Protein AF-A0A6B3EAT6-F1 (afdb_monomer)

Foldseek 3Di:
DVVPQDDDDDDDDPDDLPDPVVLVVQVVQQVVQVVCVVPDVDGDDDDDPSNVVSVVVVVVVVVVVVVCCVVVVVVVVD

Nearest PDB structures (foldseek):
  2hpc-assembly4_J  TM=5.310E-01  e=6.286E+00  Homo sapiens

Structure (mmCIF, N/CA/C/O backbone):
data_AF-A0A6B3EAT6-F1
#
_entry.id   AF-A0A6B3EAT6-F1
#
loop_
_atom_site.group_PDB
_atom_site.id
_atom_site.type_symbol
_atom_site.label_atom_id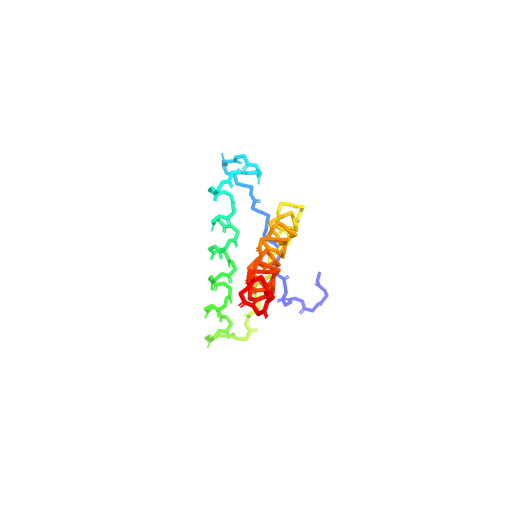
_atom_site.label_alt_id
_atom_site.label_comp_id
_atom_site.label_asym_id
_atom_site.label_entity_id
_atom_site.label_seq_id
_atom_site.pdbx_PDB_ins_code
_atom_site.Cartn_x
_atom_site.Cartn_y
_atom_site.Cartn_z
_atom_site.occupancy
_atom_site.B_iso_or_equiv
_atom_site.auth_seq_id
_atom_site.auth_comp_id
_atom_site.auth_asym_id
_atom_site.auth_atom_id
_atom_site.pdbx_PDB_model_num
ATOM 1 N N . ASN A 1 1 ? -26.631 -1.136 7.718 1.00 68.06 1 ASN A N 1
ATOM 2 C CA . ASN A 1 1 ? -26.667 -2.481 7.124 1.00 68.06 1 ASN A CA 1
ATOM 3 C C . ASN A 1 1 ? -28.020 -3.114 7.436 1.00 68.06 1 ASN A C 1
ATOM 5 O O . ASN A 1 1 ? -28.264 -3.391 8.600 1.00 68.06 1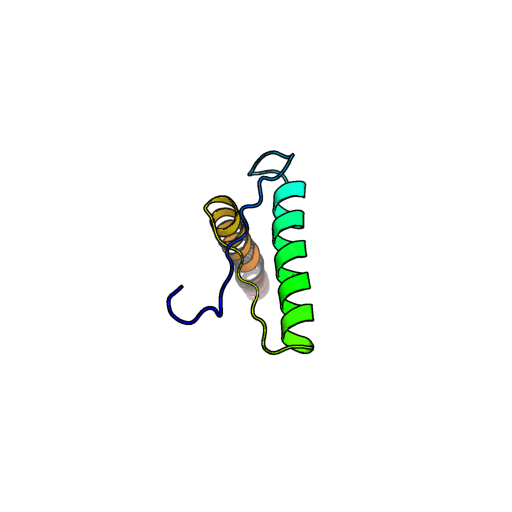 ASN A O 1
ATOM 9 N N . LYS A 1 2 ? -28.913 -3.278 6.450 1.00 73.56 2 LYS A N 1
ATOM 10 C CA . LYS A 1 2 ? -30.229 -3.909 6.682 1.00 73.56 2 LYS A CA 1
ATOM 11 C C . LYS A 1 2 ? -30.161 -5.442 6.798 1.00 73.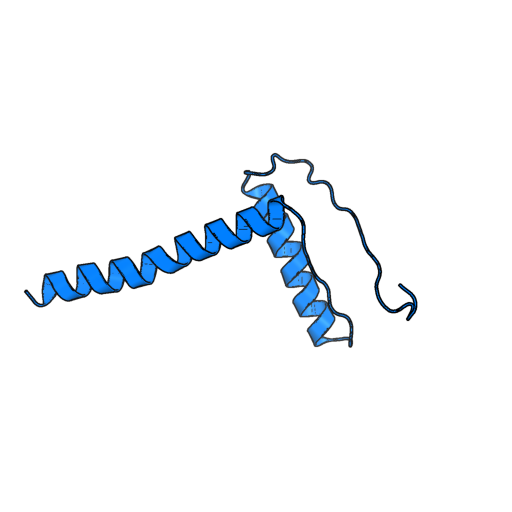56 2 LYS A C 1
ATOM 13 O O . LYS A 1 2 ? -31.065 -6.017 7.384 1.00 73.56 2 LYS A O 1
ATOM 18 N N . ALA A 1 3 ? -29.114 -6.069 6.259 1.00 84.88 3 ALA A N 1
ATOM 19 C CA . ALA A 1 3 ? -28.887 -7.515 6.282 1.00 84.88 3 ALA A CA 1
ATOM 20 C C . ALA A 1 3 ? -28.117 -8.001 7.530 1.00 84.88 3 ALA A C 1
ATOM 22 O O . ALA A 1 3 ? -28.179 -9.174 7.867 1.00 84.88 3 ALA A O 1
ATOM 23 N N . GLY A 1 4 ? -27.419 -7.107 8.240 1.00 83.88 4 GLY A N 1
ATOM 24 C CA . GLY A 1 4 ? -26.645 -7.417 9.449 1.00 83.88 4 GLY A CA 1
ATOM 25 C C . GLY A 1 4 ? -25.294 -8.108 9.210 1.00 83.88 4 GLY A C 1
ATOM 26 O O . GLY A 1 4 ? -24.683 -8.564 10.167 1.00 83.88 4 GLY A O 1
ATOM 27 N N . ASP A 1 5 ? -24.815 -8.172 7.968 1.00 87.62 5 ASP A N 1
ATOM 28 C CA . ASP A 1 5 ? -23.657 -8.984 7.541 1.00 87.62 5 ASP A CA 1
ATOM 29 C C . ASP A 1 5 ? -22.298 -8.250 7.492 1.00 87.62 5 ASP A C 1
ATOM 31 O O . ASP A 1 5 ? -21.262 -8.853 7.244 1.00 87.62 5 ASP A O 1
ATOM 35 N N . THR A 1 6 ? -22.285 -6.940 7.725 1.00 87.12 6 THR A N 1
ATOM 36 C CA . THR A 1 6 ? -21.130 -6.058 7.492 1.00 87.12 6 THR A CA 1
ATOM 37 C C . THR A 1 6 ? -20.956 -5.123 8.675 1.00 87.12 6 THR A C 1
ATOM 39 O O . THR A 1 6 ? -21.892 -4.403 9.041 1.00 87.12 6 THR A O 1
ATOM 42 N N . ALA A 1 7 ? -19.735 -5.078 9.202 1.00 87.56 7 ALA A N 1
ATOM 43 C CA . ALA A 1 7 ? -19.290 -4.122 10.203 1.00 87.56 7 ALA A CA 1
ATOM 44 C C . ALA A 1 7 ? -18.237 -3.178 9.605 1.00 87.56 7 ALA A C 1
ATOM 46 O O . ALA A 1 7 ? -17.416 -3.583 8.785 1.00 87.56 7 ALA A O 1
ATOM 47 N N . THR A 1 8 ? -18.248 -1.914 10.029 1.00 90.06 8 THR A N 1
ATOM 48 C CA . THR A 1 8 ? -17.239 -0.919 9.644 1.00 90.06 8 THR A CA 1
ATOM 49 C C . THR A 1 8 ? -16.374 -0.590 10.849 1.00 90.06 8 THR A C 1
ATOM 51 O O . THR A 1 8 ? -16.892 -0.260 11.913 1.00 90.06 8 THR A O 1
ATOM 54 N N . ILE A 1 9 ? -15.057 -0.649 10.667 1.00 89.44 9 ILE A N 1
ATOM 55 C CA . ILE A 1 9 ? -14.068 -0.305 11.688 1.00 89.44 9 ILE A CA 1
ATOM 56 C C . ILE A 1 9 ? -13.239 0.858 11.148 1.00 89.44 9 ILE A C 1
ATOM 58 O O . ILE A 1 9 ? -12.683 0.770 10.056 1.00 89.44 9 ILE A O 1
ATOM 62 N N . SER A 1 10 ? -13.168 1.953 11.905 1.00 91.12 10 SER A N 1
ATOM 63 C CA . SER A 1 10 ? -12.333 3.101 11.550 1.00 91.12 10 SER A CA 1
ATOM 64 C C . SER A 1 10 ? -10.951 2.935 12.166 1.00 91.12 10 SER A C 1
ATOM 66 O O . SER A 1 10 ? -10.825 2.824 13.384 1.00 91.12 10 SER A O 1
ATOM 68 N N . VAL A 1 11 ? -9.916 2.947 11.330 1.00 89.88 11 VAL A N 1
ATOM 69 C CA . VAL A 1 11 ? -8.520 2.822 11.759 1.00 89.88 11 VAL A CA 1
ATOM 70 C C . VAL A 1 11 ? -7.806 4.139 11.489 1.00 89.88 11 VAL A C 1
ATOM 72 O O . VAL A 1 11 ? -7.826 4.642 10.367 1.00 89.88 11 VAL A O 1
ATOM 75 N N . VAL A 1 12 ? -7.165 4.694 12.518 1.00 91.38 12 VAL A N 1
ATOM 76 C CA . VAL A 1 12 ? -6.323 5.890 12.400 1.00 91.38 12 VAL A CA 1
ATOM 77 C C . VAL A 1 12 ? -4.870 5.469 12.639 1.00 91.38 12 VAL A C 1
ATOM 79 O O . VAL A 1 12 ? -4.550 5.042 13.749 1.00 91.38 12 VAL A O 1
ATOM 82 N N . PRO A 1 13 ? -3.988 5.540 11.626 1.00 88.94 13 PRO A N 1
ATOM 83 C CA . PRO A 1 13 ? -2.581 5.206 11.803 1.00 88.94 13 PRO A CA 1
ATOM 84 C C . PRO A 1 13 ? -1.898 6.206 12.743 1.00 88.94 13 PRO A C 1
ATOM 86 O O . PRO A 1 13 ? -2.161 7.405 12.686 1.00 88.94 13 PRO A O 1
ATOM 89 N N . GLY A 1 14 ? -0.974 5.720 13.577 1.00 92.38 14 GLY A N 1
ATOM 90 C CA . GLY A 1 14 ? -0.130 6.579 14.423 1.00 92.38 14 GLY A CA 1
ATOM 91 C C . GLY A 1 14 ? 0.978 7.316 13.655 1.00 92.38 14 GLY A C 1
ATOM 92 O O . GLY A 1 14 ? 1.668 8.161 14.220 1.00 92.38 14 GLY A O 1
ATOM 93 N N . SER A 1 15 ? 1.167 6.990 12.374 1.00 93.06 15 SER A N 1
ATOM 94 C CA . SER A 1 15 ? 2.180 7.542 11.472 1.00 93.06 15 SER A CA 1
ATOM 95 C C . SER A 1 15 ? 1.580 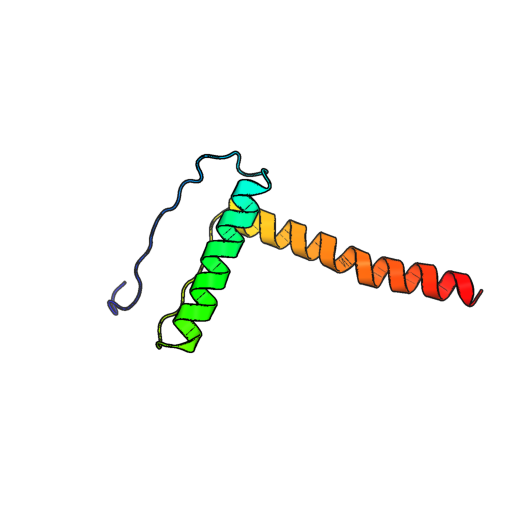8.476 10.412 1.00 93.06 15 SER A C 1
ATOM 97 O O . SER A 1 15 ? 0.366 8.619 10.280 1.00 93.06 15 SER A O 1
ATOM 99 N N . LYS A 1 16 ? 2.444 9.140 9.630 1.00 90.31 16 LYS A N 1
ATOM 100 C CA . LYS A 1 16 ? 2.007 10.044 8.553 1.00 90.31 16 LYS A CA 1
ATOM 101 C C . LYS A 1 16 ? 1.327 9.260 7.416 1.00 90.31 16 LYS A C 1
ATOM 103 O O . LYS A 1 16 ? 1.790 8.168 7.093 1.00 90.31 16 LYS A O 1
ATOM 108 N N . PRO A 1 17 ? 0.317 9.824 6.727 1.00 83.62 17 PRO A N 1
ATOM 109 C CA . PRO A 1 17 ? -0.394 9.130 5.646 1.00 83.62 17 PRO A CA 1
ATOM 110 C C . PRO A 1 17 ? 0.492 8.653 4.487 1.00 83.62 17 PRO A C 1
ATOM 112 O O . PRO A 1 17 ? 0.184 7.649 3.862 1.00 83.62 17 PRO A O 1
ATOM 115 N N . SER A 1 18 ? 1.587 9.363 4.209 1.00 86.00 18 SER A N 1
ATOM 116 C CA . SER A 1 18 ? 2.545 9.040 3.146 1.00 86.00 18 SER A CA 1
ATOM 117 C C . SER A 1 18 ? 3.743 8.210 3.617 1.00 86.00 18 SER A C 1
ATOM 119 O O . SER A 1 18 ? 4.699 8.042 2.864 1.00 86.00 18 SER A O 1
ATOM 121 N N . SER A 1 19 ? 3.760 7.753 4.874 1.00 92.69 19 SER A N 1
ATOM 122 C CA . SER A 1 19 ? 4.885 6.974 5.385 1.00 92.69 19 SER A CA 1
ATOM 123 C C . SER A 1 19 ? 4.765 5.501 5.018 1.00 92.69 19 SER A C 1
ATOM 125 O O . SER A 1 19 ? 3.667 4.943 4.956 1.00 92.69 19 SER A O 1
ATOM 127 N N . LYS A 1 20 ? 5.924 4.849 4.883 1.00 91.88 20 LYS A N 1
ATOM 128 C CA . LYS A 1 20 ? 5.998 3.409 4.636 1.00 91.88 20 LYS A CA 1
ATOM 129 C C . LYS A 1 20 ? 5.302 2.593 5.730 1.00 91.88 20 LYS A C 1
ATOM 131 O O . LYS A 1 20 ? 4.612 1.636 5.421 1.00 91.88 20 LYS A O 1
ATOM 136 N N . GLN A 1 21 ? 5.363 3.038 6.992 1.00 94.31 21 GLN A N 1
ATOM 137 C CA . GLN A 1 21 ? 4.651 2.359 8.085 1.00 94.31 21 GLN A CA 1
ATOM 138 C C . GLN A 1 21 ? 3.130 2.322 7.872 1.00 94.31 21 GLN A C 1
ATOM 140 O O . GLN A 1 21 ? 2.484 1.333 8.204 1.00 94.31 21 GLN A O 1
ATOM 145 N N . THR A 1 22 ? 2.550 3.396 7.327 1.00 93.31 22 THR A N 1
ATOM 146 C CA . THR A 1 22 ? 1.111 3.452 7.040 1.00 93.31 22 THR A CA 1
ATOM 147 C C . THR A 1 22 ? 0.748 2.558 5.857 1.00 93.31 22 THR A C 1
ATOM 149 O O . THR A 1 22 ? -0.281 1.887 5.888 1.00 93.31 22 THR A O 1
ATOM 152 N N . GLU A 1 23 ? 1.599 2.519 4.833 1.00 92.69 23 GLU A N 1
ATOM 153 C CA . GLU A 1 23 ? 1.458 1.601 3.701 1.00 92.69 23 GLU A CA 1
ATOM 154 C C . GLU A 1 23 ? 1.490 0.139 4.165 1.00 92.69 23 GLU A C 1
ATOM 156 O O . GLU A 1 23 ? 0.574 -0.631 3.874 1.00 92.69 23 GLU A O 1
ATOM 161 N N . ASP A 1 24 ? 2.483 -0.221 4.977 1.00 94.38 24 ASP A N 1
ATOM 162 C CA . ASP A 1 24 ? 2.648 -1.571 5.517 1.00 94.38 24 ASP A CA 1
ATOM 163 C C . ASP A 1 24 ? 1.476 -1.972 6.422 1.00 94.38 24 ASP A C 1
ATOM 165 O O . ASP A 1 24 ? 1.027 -3.119 6.384 1.00 94.38 24 ASP A O 1
ATOM 169 N N . LEU A 1 25 ? 0.923 -1.029 7.195 1.00 93.12 25 LEU A N 1
ATOM 170 C CA . LEU A 1 25 ? -0.294 -1.255 7.976 1.00 93.12 25 LEU A CA 1
ATOM 171 C C . LEU A 1 25 ? -1.483 -1.606 7.071 1.00 93.12 25 LEU A C 1
ATOM 173 O O . LEU A 1 25 ? -2.200 -2.567 7.348 1.00 93.12 25 LEU A O 1
ATOM 177 N N . VAL A 1 26 ? -1.696 -0.857 5.985 1.00 93.06 26 VAL A N 1
ATOM 178 C CA . VAL A 1 26 ? -2.778 -1.131 5.024 1.00 93.06 26 VAL A CA 1
ATOM 179 C C . VAL A 1 26 ? -2.601 -2.509 4.384 1.00 93.06 26 VAL A C 1
ATOM 181 O O . VAL A 1 26 ? -3.577 -3.255 4.280 1.00 93.06 26 VAL A O 1
ATOM 184 N N . HIS A 1 27 ? -1.376 -2.881 4.006 1.00 92.94 27 HIS A N 1
ATOM 185 C CA . HIS A 1 27 ? -1.083 -4.216 3.478 1.00 92.94 27 HIS A CA 1
ATOM 186 C C . HIS A 1 27 ? -1.341 -5.319 4.494 1.00 92.94 27 HIS A C 1
ATOM 188 O O . HIS A 1 27 ? -2.044 -6.273 4.176 1.00 92.94 27 HIS A O 1
ATOM 194 N N . SER A 1 28 ? -0.889 -5.139 5.732 1.00 92.38 28 SER A N 1
ATOM 195 C CA . SER A 1 28 ? -1.085 -6.115 6.807 1.00 92.38 28 SER A CA 1
ATOM 196 C C . SER A 1 28 ? -2.570 -6.391 7.068 1.00 92.38 28 SER A C 1
ATOM 198 O O . SER A 1 28 ? -2.970 -7.542 7.226 1.00 92.38 28 SER A O 1
ATOM 200 N N . ILE A 1 29 ? -3.414 -5.350 7.062 1.00 91.12 29 ILE A N 1
ATOM 201 C CA . ILE A 1 29 ? -4.870 -5.511 7.221 1.00 91.12 29 ILE A CA 1
ATOM 202 C C . ILE A 1 29 ? -5.465 -6.281 6.031 1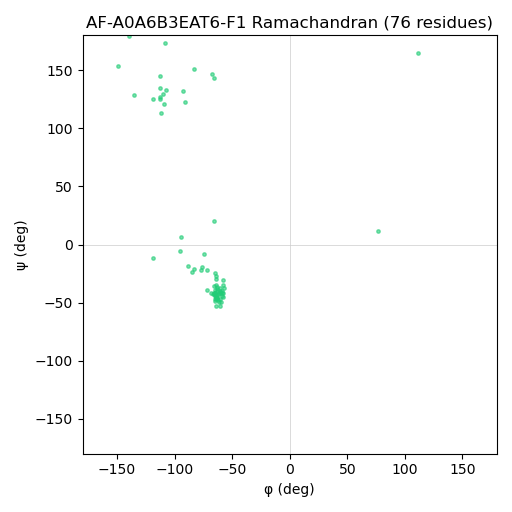.00 91.12 29 ILE A C 1
ATOM 204 O O . ILE A 1 29 ? -6.324 -7.143 6.220 1.00 91.12 29 ILE A O 1
ATOM 208 N N . ARG A 1 30 ? -5.019 -5.989 4.803 1.00 90.56 30 ARG A N 1
ATOM 209 C CA . ARG A 1 30 ? -5.488 -6.682 3.591 1.00 90.56 30 ARG A CA 1
ATOM 210 C C . ARG A 1 30 ? -5.078 -8.148 3.570 1.00 90.56 30 ARG A C 1
ATOM 212 O O . ARG A 1 30 ? -5.891 -8.987 3.193 1.00 90.56 30 ARG A O 1
ATOM 219 N N . ASP A 1 31 ? -3.850 -8.452 3.966 1.00 90.25 31 ASP A N 1
ATOM 220 C CA . ASP A 1 31 ? -3.334 -9.819 3.981 1.00 90.25 31 ASP A CA 1
ATOM 221 C C . ASP A 1 31 ? -4.040 -10.659 5.047 1.00 90.25 31 ASP A C 1
ATOM 223 O O . ASP A 1 31 ? -4.532 -11.740 4.729 1.00 90.25 31 ASP A O 1
ATOM 227 N N . LEU A 1 32 ? -4.271 -10.101 6.241 1.00 86.19 32 LEU A N 1
ATOM 228 C CA . LEU A 1 32 ? -5.134 -10.732 7.245 1.00 86.19 32 LEU A CA 1
ATOM 229 C C . LEU A 1 32 ? -6.549 -10.997 6.698 1.00 86.19 32 LEU A C 1
ATOM 231 O O . LEU A 1 32 ? -7.161 -12.023 6.988 1.00 86.19 32 LEU A O 1
ATOM 235 N N . GLY A 1 33 ? -7.071 -10.082 5.880 1.00 84.31 33 GLY A N 1
ATOM 236 C CA . GLY A 1 33 ? -8.343 -10.254 5.189 1.00 84.31 33 GLY A CA 1
ATOM 237 C C . GLY A 1 33 ? -8.382 -11.454 4.244 1.00 84.31 33 GLY A C 1
ATOM 238 O O . GLY A 1 33 ? -9.381 -12.175 4.207 1.00 84.31 33 GLY A O 1
ATOM 239 N N . LYS A 1 34 ? -7.293 -11.699 3.508 1.00 82.94 34 LYS A N 1
ATOM 240 C CA . LYS A 1 34 ? -7.157 -12.880 2.642 1.00 82.94 34 LYS A CA 1
ATOM 241 C C . LYS A 1 34 ? -7.138 -14.166 3.469 1.00 82.94 34 LYS A C 1
ATOM 243 O O . LYS A 1 34 ? -7.822 -15.118 3.099 1.00 82.94 34 LYS A O 1
ATOM 248 N N . ASP A 1 35 ? -6.437 -14.165 4.601 1.00 79.94 35 ASP A N 1
ATOM 24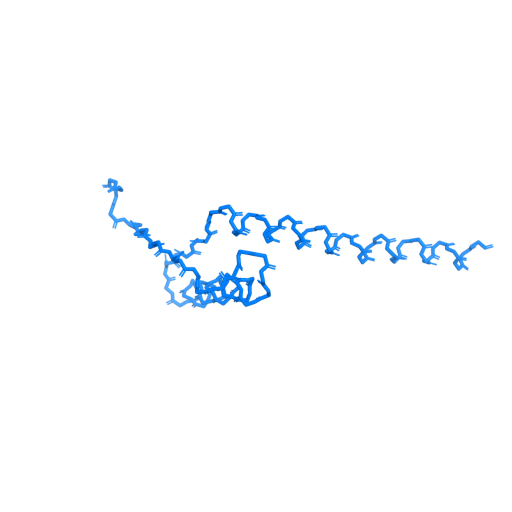9 C CA . ASP A 1 35 ? -6.364 -15.319 5.506 1.00 79.94 35 ASP A CA 1
ATOM 250 C C . ASP A 1 35 ? -7.728 -15.647 6.132 1.00 79.94 35 ASP A C 1
ATOM 252 O O . ASP A 1 35 ? -8.112 -16.813 6.238 1.00 79.94 35 ASP A O 1
ATOM 256 N N . ILE A 1 36 ? -8.507 -14.623 6.500 1.00 77.44 36 ILE A N 1
ATOM 257 C CA . ILE A 1 36 ? -9.873 -14.798 7.015 1.00 77.44 36 ILE A CA 1
ATOM 258 C C . ILE A 1 36 ? -10.781 -15.408 5.942 1.00 77.44 36 ILE A C 1
ATOM 260 O O . ILE A 1 36 ? -11.497 -16.367 6.236 1.00 77.44 36 ILE A O 1
ATOM 264 N N . LYS A 1 37 ? -10.705 -14.905 4.705 1.00 71.62 37 LYS A N 1
ATOM 265 C CA . LYS A 1 37 ? -11.487 -15.398 3.562 1.00 71.62 37 LYS A CA 1
ATOM 266 C C . LYS A 1 37 ? -11.147 -16.846 3.191 1.00 71.62 37 LYS A C 1
ATOM 268 O O . LYS A 1 37 ? -12.007 -17.575 2.711 1.00 71.62 37 LYS A O 1
ATOM 273 N N . ALA A 1 38 ? -9.911 -17.283 3.430 1.00 65.44 38 ALA A N 1
ATOM 274 C CA . ALA A 1 38 ? -9.487 -18.658 3.170 1.00 65.44 38 ALA A CA 1
ATOM 275 C C . ALA A 1 38 ? -10.076 -19.682 4.164 1.00 65.44 38 ALA A C 1
ATOM 277 O O . ALA A 1 38 ? -10.135 -20.868 3.844 1.00 65.44 38 ALA A O 1
ATOM 278 N N . GLY A 1 39 ? -10.508 -19.249 5.357 1.00 58.59 39 GLY A N 1
ATOM 279 C CA . GLY A 1 39 ? -11.006 -20.135 6.420 1.00 58.59 39 GLY A CA 1
ATOM 280 C C . GLY A 1 39 ? -12.459 -19.914 6.860 1.00 58.59 39 GLY A C 1
ATOM 281 O O . GLY A 1 39 ? -12.978 -20.731 7.621 1.00 58.59 39 GLY A O 1
ATOM 282 N N . LYS A 1 40 ? -13.109 -18.817 6.447 1.00 60.41 40 LYS A N 1
ATOM 283 C CA . LYS A 1 40 ? -14.503 -18.450 6.771 1.00 60.41 40 LYS A CA 1
ATOM 284 C C . LYS A 1 40 ? -15.109 -17.643 5.610 1.00 60.41 40 LYS A C 1
ATOM 286 O O . LYS A 1 40 ? -14.376 -16.914 4.952 1.00 60.41 40 LYS A O 1
ATOM 291 N N . ASP A 1 41 ? -16.434 -17.661 5.430 1.00 70.56 41 ASP A N 1
ATOM 292 C CA . ASP A 1 41 ? -17.175 -16.851 4.427 1.00 70.56 41 ASP A CA 1
ATOM 293 C C . ASP A 1 41 ? -17.131 -15.317 4.676 1.00 70.56 41 ASP A C 1
ATOM 295 O O . ASP A 1 41 ? -17.989 -14.567 4.215 1.00 70.56 41 ASP A O 1
ATOM 299 N N . GLY A 1 42 ? -16.159 -14.825 5.449 1.00 74.00 42 GLY A N 1
ATOM 300 C CA . GLY A 1 42 ? -16.001 -13.413 5.784 1.00 74.00 42 GLY A CA 1
ATOM 301 C C . GLY A 1 42 ? -15.070 -12.697 4.810 1.00 74.00 42 GLY A C 1
ATOM 302 O O . GLY A 1 42 ? -13.961 -13.158 4.545 1.00 74.00 42 GLY A O 1
ATOM 303 N N . GLU A 1 43 ? -15.490 -11.532 4.319 1.00 82.81 43 GLU A N 1
ATOM 304 C CA . GLU A 1 43 ? -14.665 -10.656 3.488 1.00 82.81 43 GLU A CA 1
ATOM 305 C C . GLU A 1 43 ? -14.226 -9.417 4.276 1.00 82.81 43 GLU A C 1
ATOM 307 O O . GLU A 1 43 ? -15.030 -8.759 4.937 1.00 82.81 43 GLU A O 1
ATOM 312 N N . VAL A 1 44 ? -12.935 -9.087 4.201 1.00 86.38 44 VAL A N 1
ATOM 313 C CA . VAL A 1 44 ? -12.379 -7.863 4.787 1.00 86.38 44 VAL A CA 1
ATOM 314 C C . VAL A 1 44 ? -12.008 -6.916 3.658 1.00 86.38 44 VAL A C 1
ATOM 316 O O . VAL A 1 44 ? -11.176 -7.236 2.810 1.00 86.38 44 VAL A O 1
ATOM 319 N N . LEU A 1 45 ? -12.612 -5.729 3.667 1.00 87.88 45 LEU A N 1
ATOM 320 C CA . LEU A 1 45 ? -12.350 -4.679 2.690 1.00 87.88 45 LEU A CA 1
ATOM 321 C C . LEU A 1 45 ? -11.675 -3.490 3.372 1.00 87.88 45 LEU A C 1
ATOM 323 O O . LEU A 1 45 ? -12.111 -3.035 4.429 1.00 87.88 45 LEU A O 1
ATOM 327 N N . VAL A 1 46 ? -10.626 -2.963 2.740 1.00 91.00 46 VAL A N 1
ATOM 328 C CA . VAL A 1 46 ? -9.894 -1.781 3.215 1.00 91.00 46 VAL A CA 1
ATOM 329 C C . VAL A 1 46 ? -10.112 -0.637 2.236 1.00 91.00 46 VAL A C 1
ATOM 331 O O . VAL A 1 46 ? -9.847 -0.781 1.044 1.00 91.00 46 VAL A O 1
ATOM 334 N N . THR A 1 47 ? -10.590 0.499 2.740 1.00 90.75 47 THR A N 1
ATOM 335 C CA . THR A 1 47 ? -10.926 1.688 1.944 1.00 90.75 47 THR A CA 1
ATOM 336 C C . THR A 1 47 ? -10.496 2.976 2.656 1.00 90.75 47 THR A C 1
ATOM 338 O O . THR A 1 47 ? -9.940 2.938 3.753 1.00 90.75 47 THR A O 1
ATOM 341 N N . GLY A 1 48 ? -10.742 4.120 2.020 1.00 91.25 48 GLY A N 1
ATOM 342 C CA . GLY A 1 48 ? -10.367 5.455 2.478 1.00 91.25 48 GLY A CA 1
ATOM 343 C C . GLY A 1 48 ? -9.284 6.091 1.608 1.00 91.25 48 GLY A C 1
ATOM 344 O O . GLY A 1 48 ? -8.612 5.421 0.825 1.00 91.25 48 GLY A O 1
ATOM 345 N N . THR A 1 49 ? -9.100 7.404 1.754 1.00 90.56 49 THR A N 1
ATOM 346 C CA . THR A 1 49 ? -8.199 8.198 0.900 1.00 90.56 49 THR A CA 1
ATOM 347 C C . THR A 1 49 ? -6.761 7.681 0.926 1.00 90.56 49 THR A C 1
ATOM 349 O O . THR A 1 49 ? -6.131 7.566 -0.119 1.00 90.56 49 THR A O 1
ATOM 352 N N . THR A 1 50 ? -6.250 7.309 2.103 1.00 91.62 50 THR A N 1
ATOM 353 C CA . THR A 1 50 ? -4.893 6.759 2.250 1.00 91.62 50 THR A CA 1
ATOM 354 C C . THR A 1 50 ? -4.732 5.432 1.510 1.00 91.62 50 THR A C 1
ATOM 356 O O . THR A 1 50 ? -3.774 5.271 0.763 1.00 91.62 50 THR A O 1
ATOM 359 N N . ALA A 1 51 ? -5.690 4.510 1.659 1.00 88.81 51 ALA A N 1
ATOM 360 C CA . ALA A 1 51 ? -5.666 3.221 0.968 1.00 88.81 51 ALA A CA 1
ATOM 361 C C . ALA A 1 51 ? -5.735 3.395 -0.559 1.00 88.81 51 ALA A C 1
ATOM 363 O O . ALA A 1 51 ? -4.994 2.746 -1.290 1.00 88.81 51 ALA A O 1
ATOM 364 N N . MET A 1 52 ? -6.561 4.329 -1.040 1.00 92.25 52 MET A N 1
ATOM 365 C CA . MET A 1 52 ? -6.658 4.649 -2.466 1.00 92.25 52 MET A CA 1
ATOM 366 C C . MET A 1 52 ? -5.358 5.253 -3.019 1.00 92.25 52 MET A C 1
ATOM 368 O O . MET A 1 52 ? -4.924 4.887 -4.109 1.00 92.25 52 MET A O 1
ATOM 372 N N . ASN A 1 53 ? -4.712 6.150 -2.269 1.00 91.31 53 ASN A N 1
ATOM 373 C CA . ASN A 1 53 ? -3.432 6.736 -2.671 1.00 91.31 53 ASN A CA 1
ATOM 374 C C . ASN A 1 53 ? -2.322 5.678 -2.769 1.00 91.31 53 ASN A C 1
ATOM 376 O O . ASN A 1 53 ? -1.502 5.738 -3.689 1.00 91.31 53 ASN A O 1
ATOM 380 N N . ILE A 1 54 ? -2.313 4.703 -1.855 1.00 91.56 54 ILE A N 1
ATOM 381 C CA . ILE A 1 54 ? -1.397 3.557 -1.904 1.00 91.56 54 ILE A CA 1
ATOM 382 C C . ILE A 1 54 ? -1.650 2.734 -3.172 1.00 91.56 54 ILE A C 1
ATOM 384 O O . ILE A 1 54 ? -0.707 2.478 -3.916 1.00 91.56 54 I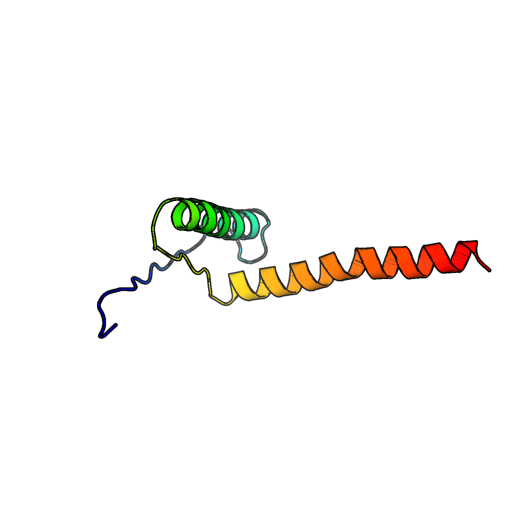LE A O 1
ATOM 388 N N . ASP A 1 55 ? -2.910 2.412 -3.485 1.00 91.50 55 ASP A N 1
ATOM 389 C CA . ASP A 1 55 ? -3.261 1.624 -4.678 1.00 91.50 55 ASP A CA 1
ATOM 390 C C . ASP A 1 55 ? -2.832 2.298 -5.985 1.00 91.50 55 ASP A C 1
ATOM 392 O O . ASP A 1 55 ? -2.346 1.637 -6.904 1.00 91.50 55 ASP A O 1
ATOM 396 N N . VAL A 1 56 ? -3.007 3.619 -6.089 1.00 92.38 56 VAL A N 1
ATOM 397 C CA . VAL A 1 56 ? -2.557 4.384 -7.261 1.00 92.38 56 VAL A CA 1
ATOM 398 C C . VAL A 1 56 ? -1.036 4.352 -7.364 1.00 92.38 56 VAL A C 1
ATOM 400 O O . VAL A 1 56 ? -0.503 4.064 -8.434 1.00 92.38 56 VAL A O 1
ATOM 403 N N . SER A 1 57 ? -0.341 4.594 -6.252 1.00 91.81 57 SER A N 1
ATOM 404 C CA . SER A 1 57 ? 1.125 4.597 -6.214 1.00 91.81 57 SER A CA 1
ATOM 405 C C . SER A 1 57 ? 1.699 3.232 -6.606 1.00 91.81 57 SER A C 1
ATOM 407 O O . SER A 1 57 ? 2.635 3.168 -7.402 1.00 91.81 57 SER A O 1
ATOM 409 N N . GLN A 1 58 ? 1.097 2.138 -6.130 1.00 91.81 58 GLN A N 1
ATOM 410 C CA . GLN A 1 58 ? 1.479 0.776 -6.507 1.00 91.81 58 GLN A CA 1
ATOM 411 C C . GLN A 1 58 ? 1.244 0.487 -7.978 1.00 91.81 58 GLN A C 1
ATOM 413 O O . GLN A 1 58 ? 2.161 0.028 -8.645 1.00 91.81 58 GLN A O 1
ATOM 418 N N . LYS A 1 59 ? 0.076 0.834 -8.525 1.00 93.44 59 LYS A N 1
ATOM 419 C CA . LYS A 1 59 ? -0.185 0.652 -9.961 1.00 93.44 59 LYS A CA 1
ATOM 420 C C . LYS A 1 59 ? 0.814 1.404 -10.835 1.00 93.44 59 LYS A C 1
ATOM 422 O O . LYS A 1 59 ? 1.232 0.881 -11.863 1.00 93.44 59 LYS A O 1
ATOM 427 N N . MET A 1 60 ? 1.194 2.620 -10.442 1.00 94.31 60 MET A N 1
ATOM 428 C CA . MET A 1 60 ? 2.222 3.378 -11.156 1.00 94.31 60 MET A CA 1
ATOM 429 C C . MET A 1 60 ? 3.581 2.678 -11.079 1.00 94.31 60 MET A C 1
ATOM 431 O O . MET A 1 60 ? 4.253 2.560 -12.099 1.00 94.31 60 MET A O 1
ATOM 435 N N . ASN A 1 61 ? 3.966 2.183 -9.900 1.00 93.75 61 ASN A N 1
ATOM 436 C CA . ASN A 1 61 ? 5.225 1.469 -9.701 1.00 93.75 61 ASN A CA 1
ATOM 437 C C . ASN A 1 61 ? 5.273 0.139 -10.475 1.00 93.75 61 ASN A C 1
ATOM 439 O O . ASN A 1 61 ? 6.249 -0.137 -11.168 1.00 93.75 61 ASN A O 1
ATOM 443 N N . ASP A 1 62 ? 4.197 -0.643 -10.431 1.00 94.75 62 ASP A N 1
ATOM 444 C CA . ASP A 1 62 ? 4.069 -1.916 -11.145 1.00 94.75 62 ASP A CA 1
ATOM 445 C C . ASP A 1 62 ? 4.100 -1.723 -12.664 1.00 94.75 62 ASP A C 1
ATOM 447 O O . ASP A 1 62 ? 4.545 -2.613 -13.384 1.00 94.75 62 ASP A O 1
ATOM 451 N N . ALA A 1 63 ? 3.683 -0.554 -13.160 1.00 95.44 63 ALA A N 1
ATOM 452 C CA . ALA A 1 63 ? 3.776 -0.192 -14.571 1.00 95.44 63 ALA A CA 1
ATOM 453 C C . ALA A 1 63 ? 5.201 0.192 -15.017 1.00 95.44 63 ALA A C 1
ATOM 455 O O . ALA A 1 63 ? 5.498 0.124 -16.213 1.00 95.44 63 ALA A O 1
ATOM 456 N N . LEU A 1 64 ? 6.106 0.550 -14.096 1.00 95.50 64 LEU A N 1
ATOM 457 C CA . LEU A 1 64 ? 7.497 0.873 -14.442 1.00 95.50 64 LEU A CA 1
ATOM 458 C C . LEU A 1 64 ? 8.243 -0.351 -14.965 1.00 95.50 64 LEU A C 1
ATOM 460 O O . LEU A 1 64 ? 8.972 -0.248 -15.948 1.00 95.50 64 LEU A O 1
ATOM 464 N N . LEU A 1 65 ? 8.055 -1.511 -14.337 1.00 96.25 65 LEU A N 1
ATOM 465 C CA . LEU A 1 65 ? 8.747 -2.736 -14.727 1.00 96.25 65 LEU A CA 1
ATOM 466 C C . LEU A 1 65 ? 8.448 -3.167 -16.179 1.00 96.25 65 LEU A C 1
ATOM 468 O O . LEU A 1 65 ? 9.407 -3.321 -16.935 1.00 96.25 65 LEU A O 1
ATOM 472 N N . PRO A 1 66 ? 7.185 -3.319 -16.631 1.00 96.50 66 PRO A N 1
ATOM 473 C CA . PRO A 1 66 ? 6.897 -3.677 -18.018 1.00 96.50 66 PRO A CA 1
ATOM 474 C C . PRO A 1 66 ? 7.359 -2.598 -19.001 1.00 96.50 66 PRO A C 1
ATOM 476 O O . PRO A 1 66 ? 7.845 -2.937 -20.078 1.00 96.50 66 PRO A O 1
ATOM 479 N N . TYR A 1 67 ? 7.275 -1.315 -18.630 1.00 97.00 67 TYR A N 1
ATOM 480 C CA . TYR A 1 67 ? 7.815 -0.230 -19.448 1.00 97.00 67 TYR A CA 1
ATOM 481 C C . TYR A 1 67 ? 9.333 -0.365 -19.640 1.00 97.00 67 TYR A C 1
ATOM 483 O O . TYR A 1 67 ? 9.818 -0.333 -20.769 1.00 97.00 67 TYR A O 1
ATOM 491 N N . LEU A 1 68 ? 10.085 -0.570 -18.556 1.00 96.50 68 LEU A N 1
ATOM 492 C CA . LEU A 1 68 ? 11.537 -0.744 -18.608 1.00 96.50 68 LEU A CA 1
ATOM 493 C C . LEU A 1 68 ? 11.930 -1.995 -19.394 1.00 96.50 68 LEU A C 1
ATOM 495 O O . LEU A 1 68 ? 12.833 -1.924 -20.222 1.00 96.50 68 LEU A O 1
ATOM 499 N N . VAL A 1 69 ? 11.233 -3.114 -19.182 1.00 97.62 69 VAL A N 1
ATOM 500 C CA . VAL A 1 69 ? 11.453 -4.356 -19.938 1.00 97.62 69 VAL A CA 1
ATOM 501 C C . VAL A 1 69 ? 11.266 -4.120 -21.435 1.00 97.62 69 VAL A C 1
ATOM 503 O O . VAL A 1 69 ? 12.104 -4.547 -22.226 1.00 97.62 69 VAL A O 1
ATOM 506 N N . LEU A 1 70 ? 10.208 -3.406 -21.826 1.00 97.19 70 LEU A N 1
ATOM 507 C CA . LEU A 1 70 ? 9.942 -3.088 -23.225 1.00 97.19 70 LEU A CA 1
ATOM 508 C C . LEU A 1 70 ? 11.041 -2.200 -23.821 1.00 97.19 70 LEU A C 1
ATOM 510 O O . LEU A 1 70 ? 11.606 -2.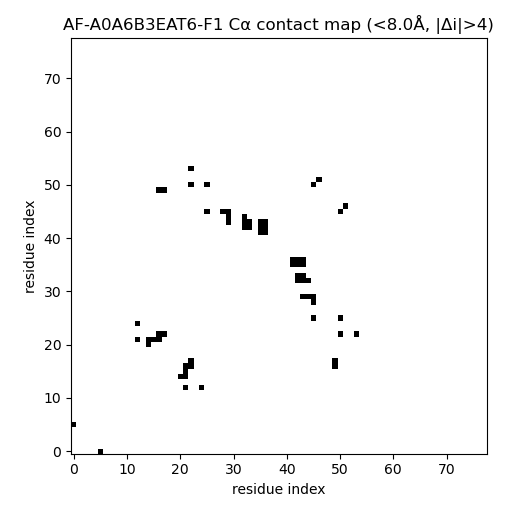538 -24.857 1.00 97.19 70 LEU A O 1
ATOM 514 N N . VAL A 1 71 ? 11.360 -1.079 -23.173 1.00 97.31 71 VAL A N 1
ATOM 515 C CA . VAL A 1 71 ? 12.326 -0.098 -23.696 1.00 97.31 71 VAL A CA 1
ATOM 516 C C . VAL A 1 71 ? 13.729 -0.689 -23.784 1.00 97.31 71 VAL A C 1
ATOM 518 O O . VAL A 1 71 ? 14.378 -0.582 -24.823 1.00 97.31 71 VAL A O 1
ATOM 521 N N . VAL A 1 72 ? 14.193 -1.335 -22.715 1.00 96.94 72 VAL A N 1
ATOM 522 C CA . VAL A 1 72 ? 15.524 -1.950 -22.675 1.00 96.94 72 VAL A CA 1
ATOM 523 C C . VAL A 1 72 ? 15.597 -3.117 -23.655 1.00 96.94 72 VAL A C 1
ATOM 525 O O . VAL A 1 72 ? 16.574 -3.225 -24.388 1.00 96.94 72 VAL A O 1
ATOM 528 N N . GLY A 1 73 ? 14.558 -3.954 -23.728 1.00 97.19 73 GLY A N 1
ATOM 529 C CA . GLY A 1 73 ? 14.501 -5.065 -24.677 1.00 97.19 73 GLY A CA 1
ATOM 530 C C . GLY A 1 73 ? 14.604 -4.604 -26.131 1.00 97.19 73 GLY A C 1
ATOM 531 O O . GLY A 1 73 ? 15.377 -5.170 -26.899 1.00 97.19 73 GLY A O 1
ATOM 532 N N . LEU A 1 74 ? 13.886 -3.539 -26.502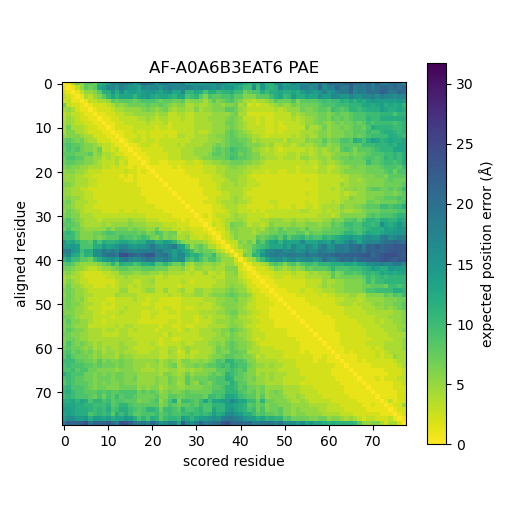 1.00 96.62 74 LEU A N 1
ATOM 533 C CA . LEU A 1 74 ? 13.974 -2.954 -27.842 1.00 96.62 74 LEU A CA 1
ATOM 534 C C . LEU A 1 74 ? 15.351 -2.337 -28.122 1.00 96.62 74 LEU A C 1
ATOM 536 O O . LEU A 1 74 ? 15.839 -2.456 -29.241 1.00 96.62 74 LEU A O 1
ATOM 540 N N . ALA A 1 75 ? 15.996 -1.729 -27.123 1.00 96.25 75 ALA A N 1
ATOM 541 C CA . ALA A 1 75 ? 17.326 -1.138 -27.277 1.00 96.25 75 ALA A CA 1
ATOM 542 C C . ALA A 1 75 ? 18.429 -2.165 -27.590 1.00 96.25 75 ALA A C 1
ATOM 544 O O . ALA A 1 75 ? 19.433 -1.793 -28.178 1.00 96.25 75 ALA A O 1
ATOM 545 N N . PHE A 1 76 ? 18.257 -3.437 -27.213 1.00 96.12 76 PHE A N 1
ATOM 546 C CA . PHE A 1 76 ? 19.179 -4.517 -27.591 1.00 96.12 76 PHE A CA 1
ATOM 547 C C . PHE A 1 76 ? 18.911 -5.097 -28.987 1.00 96.12 76 PHE A C 1
ATOM 549 O O . PHE A 1 76 ? 19.782 -5.762 -29.543 1.00 96.12 76 PHE A O 1
ATOM 556 N N . LEU A 1 77 ? 17.698 -4.919 -29.520 1.00 93.50 77 LEU A N 1
ATOM 557 C CA . LEU A 1 77 ? 17.314 -5.412 -30.848 1.00 93.50 77 LEU A CA 1
ATOM 558 C C . LEU A 1 77 ? 17.707 -4.451 -31.979 1.00 93.50 77 LEU A C 1
ATOM 560 O O . LEU A 1 77 ? 17.800 -4.886 -33.127 1.00 93.50 77 LEU A O 1
ATOM 564 N N . LEU A 1 78 ? 17.875 -3.168 -31.654 1.00 85.75 78 LEU A N 1
ATOM 565 C CA . LEU A 1 78 ? 18.335 -2.097 -32.542 1.00 85.75 78 LEU A CA 1
ATOM 566 C C . LEU A 1 78 ? 19.863 -1.994 -32.523 1.00 85.75 78 LEU A C 1
ATOM 568 O O . LEU A 1 78 ? 20.427 -1.751 -33.612 1.00 85.75 78 LEU A O 1
#

pLDDT: mean 88.78, std 8.4, range [58.59, 97.62]

Radius of gyration: 18.06 Å; Cα contacts (8 Å, |Δi|>4): 32; chains: 1; bounding box: 49×30×47 Å

Solvent-accessible surface area (backbone atoms only — not comparable to full-atom values): 4934 Å² total; per-residue (Å²): 115,96,84,72,84,73,84,88,83,89,83,80,71,96,58,56,79,88,35,67,70,38,51,51,50,56,48,51,56,49,53,54,20,53,57,44,43,74,78,41,103,48,84,60,85,86,75,57,72,59,53,51,53,49,53,52,53,46,55,56,54,62,48,47,56,61,51,49,53,51,55,56,55,50,62,74,75,107

Secondary structure (DSSP, 8-state):
--SS---------SS-TTSHHHHHHHHHHHHHHHHHHHHSS------SHHHHHHHHHHHHHHHHHHHHHHHHHHHHH-

Mean predicted aligned error: 6.05 Å

Sequence (78 aa):
NKAGDTATISVVPGSKPSSKQTEDLVHSIRDLGKDIKAGKDGEVLVTGTTAMNIDVSQKMNDALLPYLVLVVGLAFLL